Protein AF-A0A955PK29-F1 (afdb_monomer_lite)

Structure (mmCIF, N/CA/C/O backbone):
data_AF-A0A955PK29-F1
#
_entry.id   AF-A0A955PK29-F1
#
loop_
_atom_site.group_PDB
_atom_site.id
_atom_site.type_symbol
_atom_site.label_atom_id
_atom_site.label_alt_id
_atom_site.label_comp_id
_atom_site.label_asym_id
_atom_site.label_entity_id
_atom_site.label_seq_id
_atom_site.pdbx_PDB_ins_code
_atom_site.Cartn_x
_atom_site.Cartn_y
_atom_site.Cartn_z
_atom_site.occupancy
_atom_site.B_iso_or_equiv
_atom_site.auth_seq_id
_atom_site.auth_comp_id
_atom_site.auth_asym_id
_atom_site.auth_atom_id
_atom_site.pdbx_PDB_model_num
ATOM 1 N N . MET A 1 1 ? -3.349 -4.021 22.553 1.00 38.28 1 MET A N 1
ATOM 2 C CA . MET A 1 1 ? -2.497 -3.187 21.678 1.00 38.28 1 MET A CA 1
ATOM 3 C C . MET A 1 1 ? -1.864 -4.103 20.646 1.00 38.28 1 MET A C 1
ATOM 5 O O . MET A 1 1 ? -1.022 -4.914 21.017 1.00 38.28 1 MET A O 1
ATOM 9 N N . SER A 1 2 ? -2.334 -4.066 19.396 1.00 38.75 2 SER A N 1
ATOM 10 C CA . SER A 1 2 ? -1.656 -4.746 18.288 1.00 38.75 2 SER A CA 1
ATOM 11 C C . SER A 1 2 ? -0.283 -4.099 18.100 1.00 38.75 2 SER A C 1
ATOM 13 O O . SER A 1 2 ? -0.128 -2.885 18.244 1.00 38.75 2 SER A O 1
ATOM 15 N N . LYS A 1 3 ? 0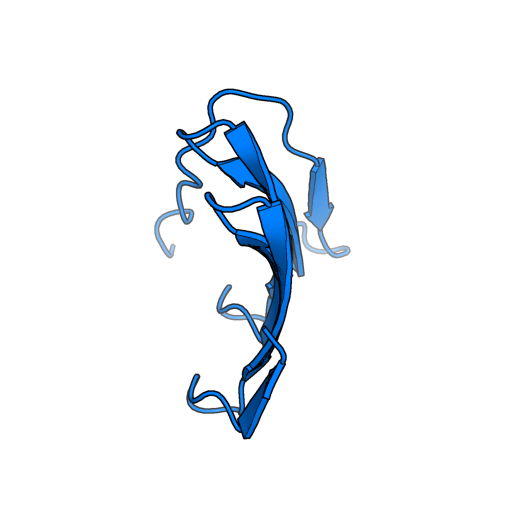.750 -4.914 17.874 1.00 36.38 3 LYS A N 1
ATOM 16 C CA . LYS A 1 3 ? 2.083 -4.392 17.558 1.00 36.38 3 LYS A CA 1
ATOM 17 C C . LYS A 1 3 ? 1.961 -3.573 16.266 1.00 36.38 3 LYS A C 1
ATOM 19 O O . LYS A 1 3 ? 1.328 -4.075 15.338 1.00 36.38 3 LYS A O 1
ATOM 24 N N . PRO A 1 4 ? 2.529 -2.356 16.181 1.00 53.28 4 PRO A N 1
ATOM 25 C CA . PRO A 1 4 ? 2.493 -1.605 14.935 1.00 53.28 4 PRO A CA 1
ATOM 26 C C . PRO A 1 4 ? 3.156 -2.446 13.845 1.00 53.28 4 PRO A C 1
ATOM 28 O O . PRO A 1 4 ? 4.247 -2.987 14.053 1.00 53.28 4 PRO A O 1
ATOM 31 N N . TYR A 1 5 ? 2.480 -2.576 12.705 1.00 54.16 5 TYR A N 1
ATOM 32 C CA . TYR A 1 5 ? 3.079 -3.142 11.506 1.00 54.16 5 TYR A CA 1
ATOM 33 C C . TYR A 1 5 ? 4.318 -2.301 11.176 1.00 54.16 5 TYR A C 1
ATOM 35 O O . TYR A 1 5 ? 4.220 -1.088 10.985 1.00 54.16 5 TYR A O 1
ATOM 43 N N . LYS A 1 6 ? 5.502 -2.918 11.209 1.00 57.97 6 LYS A N 1
ATOM 44 C CA . LYS A 1 6 ? 6.738 -2.260 10.791 1.00 57.97 6 LYS A CA 1
ATOM 45 C C . LYS A 1 6 ? 6.831 -2.425 9.287 1.00 57.97 6 LYS A C 1
ATOM 47 O O . LYS A 1 6 ? 7.032 -3.542 8.826 1.00 57.97 6 LYS A O 1
ATOM 52 N N . PHE A 1 7 ? 6.675 -1.334 8.551 1.00 65.88 7 PHE A N 1
ATOM 53 C CA . PHE A 1 7 ? 7.080 -1.298 7.154 1.00 65.88 7 PHE A CA 1
ATOM 54 C C . PHE A 1 7 ? 8.614 -1.313 7.145 1.00 65.88 7 PHE A C 1
ATOM 56 O O . PHE A 1 7 ? 9.215 -0.406 7.725 1.00 65.88 7 PHE A O 1
ATOM 63 N N . PRO A 1 8 ? 9.262 -2.352 6.604 1.00 64.62 8 PRO A N 1
ATOM 64 C CA . PRO A 1 8 ? 10.693 -2.300 6.374 1.00 64.62 8 PRO A CA 1
ATOM 65 C C . PRO A 1 8 ? 10.926 -1.322 5.212 1.00 64.62 8 PRO A C 1
ATOM 67 O O . PRO A 1 8 ? 10.616 -1.627 4.063 1.00 64.62 8 PRO A O 1
ATOM 70 N N . THR A 1 9 ? 11.347 -0.096 5.531 1.00 68.12 9 THR A N 1
ATOM 71 C CA . THR A 1 9 ? 11.514 0.996 4.560 1.00 68.12 9 THR A CA 1
ATOM 72 C C . THR A 1 9 ? 12.904 1.595 4.684 1.00 68.12 9 THR A C 1
ATOM 74 O O . THR A 1 9 ? 13.390 1.821 5.795 1.00 68.12 9 THR A O 1
ATOM 77 N N . THR A 1 10 ? 13.532 1.907 3.554 1.00 69.69 10 THR A N 1
ATOM 78 C CA . THR A 1 10 ? 14.822 2.617 3.501 1.00 69.69 10 THR A CA 1
ATOM 79 C C . THR A 1 10 ? 14.669 4.100 3.140 1.00 69.69 10 THR A C 1
ATOM 81 O O . THR A 1 10 ? 15.612 4.863 3.346 1.00 69.69 10 THR A O 1
ATOM 84 N N . GLY A 1 11 ? 13.490 4.528 2.665 1.00 73.44 11 GLY A N 1
ATOM 85 C CA . GLY A 1 11 ? 13.192 5.911 2.270 1.00 73.44 11 GLY A CA 1
ATOM 86 C C . GLY A 1 11 ? 12.031 6.570 3.024 1.00 73.44 11 GLY A C 1
ATOM 87 O O . GLY A 1 11 ? 11.610 6.113 4.089 1.00 73.44 11 GLY A O 1
ATOM 88 N N . ASP A 1 12 ? 11.527 7.672 2.459 1.00 83.44 12 ASP A N 1
ATOM 89 C CA . ASP A 1 12 ? 10.422 8.445 3.031 1.00 83.44 12 ASP A CA 1
ATOM 90 C C . ASP A 1 12 ? 9.142 7.611 3.148 1.00 83.44 12 ASP A C 1
ATOM 92 O O . ASP A 1 12 ? 8.811 6.788 2.288 1.00 83.44 12 ASP A O 1
ATOM 96 N N . VAL A 1 13 ? 8.391 7.875 4.217 1.00 89.56 13 VAL A N 1
ATOM 97 C CA . VAL A 1 13 ? 7.107 7.234 4.491 1.00 89.56 13 VAL A CA 1
ATOM 98 C C . VAL A 1 13 ? 6.058 8.305 4.744 1.00 89.56 13 VAL A C 1
ATOM 100 O O . VAL A 1 13 ? 6.163 9.091 5.686 1.00 89.56 13 VAL A O 1
ATOM 103 N N . PHE A 1 14 ? 4.997 8.289 3.945 1.00 94.00 14 PHE A N 1
ATOM 104 C CA . PHE A 1 14 ? 3.810 9.105 4.166 1.00 94.00 14 PHE A CA 1
ATOM 105 C C . PHE A 1 14 ? 2.701 8.224 4.733 1.00 94.00 14 PHE A C 1
ATOM 107 O O . PHE A 1 14 ? 2.309 7.222 4.133 1.00 94.00 14 PHE A O 1
ATOM 114 N N . LEU A 1 15 ? 2.194 8.599 5.906 1.00 93.81 15 LEU A N 1
ATOM 115 C CA . LEU A 1 15 ? 1.152 7.861 6.614 1.00 93.81 15 LEU A CA 1
ATOM 116 C C . LEU A 1 15 ? -0.186 8.581 6.460 1.00 93.81 15 LEU A C 1
ATOM 118 O O . LEU A 1 15 ? -0.323 9.729 6.882 1.00 93.81 15 LEU A O 1
ATOM 122 N N . LEU A 1 16 ? -1.188 7.885 5.927 1.00 96.00 16 LEU A N 1
ATOM 123 C CA . LEU A 1 16 ? -2.575 8.332 5.983 1.00 96.00 16 LEU A CA 1
ATOM 124 C C . LEU A 1 16 ? -3.191 7.822 7.285 1.00 96.00 16 LEU A C 1
ATOM 126 O O . LEU A 1 16 ? -3.273 6.612 7.498 1.00 96.00 16 LEU A O 1
ATOM 130 N N . LYS A 1 17 ? -3.633 8.735 8.149 1.00 95.38 17 LYS A N 1
ATOM 131 C CA . LYS A 1 17 ? -4.320 8.412 9.403 1.00 95.38 17 LYS A CA 1
ATOM 132 C C . LYS A 1 17 ? -5.730 8.985 9.402 1.00 95.38 17 LYS A C 1
ATOM 134 O O . LYS A 1 17 ? -5.965 10.025 8.790 1.00 95.38 17 LYS A O 1
ATOM 139 N N . ASP A 1 18 ? -6.650 8.313 10.081 1.00 94.81 18 ASP A N 1
ATOM 140 C CA . ASP A 1 18 ? -7.971 8.875 10.366 1.00 94.81 18 ASP A CA 1
ATOM 141 C C . ASP A 1 18 ? -7.937 9.861 11.550 1.00 94.81 18 ASP A C 1
ATOM 143 O O . ASP A 1 18 ? -6.883 10.173 12.111 1.00 94.81 18 ASP A O 1
ATOM 147 N N . ASN A 1 19 ? -9.110 10.373 11.919 1.00 95.94 19 ASN A N 1
ATOM 148 C CA . ASN A 1 19 ? -9.308 11.302 13.033 1.00 95.94 19 ASN A CA 1
ATOM 149 C C . ASN A 1 19 ? -8.956 10.714 14.411 1.00 95.94 19 ASN A C 1
ATOM 151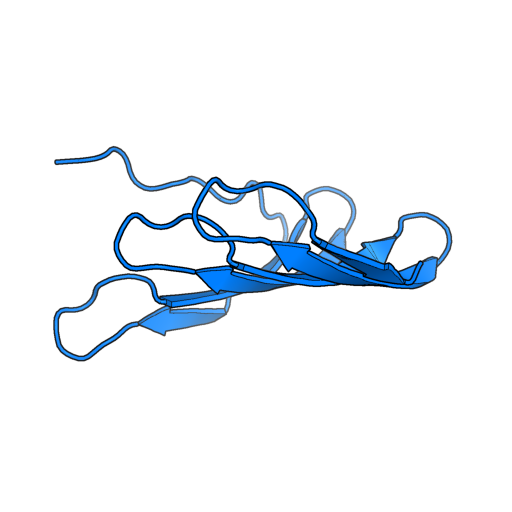 O O . ASN A 1 19 ? -8.675 11.475 15.334 1.00 95.94 19 ASN A O 1
ATOM 155 N N . GLU A 1 20 ? -8.963 9.391 14.552 1.00 93.81 20 GLU A N 1
ATOM 156 C CA . GLU A 1 20 ? -8.563 8.680 15.770 1.00 93.81 20 GLU A CA 1
ATOM 157 C C . GLU A 1 20 ? -7.055 8.372 15.781 1.00 93.81 20 GLU A C 1
ATOM 159 O O . GLU A 1 20 ? -6.520 7.855 16.762 1.00 93.81 20 GLU A O 1
ATOM 164 N N . GLY A 1 21 ? -6.342 8.719 14.704 1.00 90.88 21 GLY A N 1
ATOM 165 C CA . GLY A 1 21 ? -4.917 8.462 14.538 1.00 90.88 21 GLY A CA 1
ATOM 166 C C . GLY A 1 21 ? -4.596 7.045 14.055 1.00 90.88 21 GLY A C 1
ATOM 167 O O . GLY A 1 21 ? -3.413 6.690 13.989 1.00 90.88 21 GLY A O 1
ATOM 168 N N . SER A 1 22 ? -5.607 6.251 13.695 1.00 92.44 22 SER A N 1
ATOM 169 C CA . SER A 1 22 ? -5.436 4.896 13.1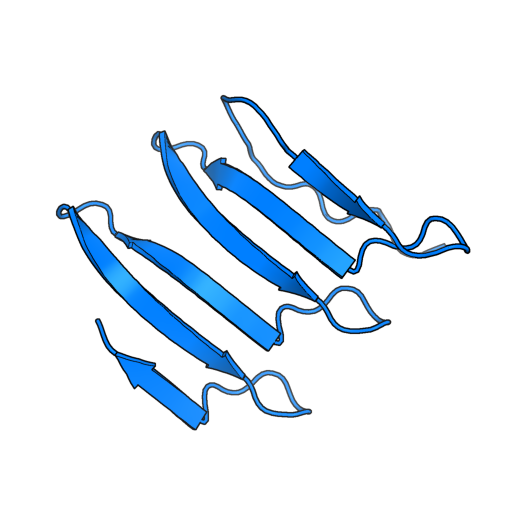69 1.00 92.44 22 SER A CA 1
ATOM 170 C C . SER A 1 22 ? -4.954 4.939 11.721 1.00 92.44 22 SER A C 1
ATOM 172 O O . SER A 1 22 ? -5.374 5.784 10.930 1.00 92.44 22 SER A O 1
ATOM 174 N N . LEU A 1 23 ? -4.038 4.035 11.366 1.00 93.31 23 LEU A N 1
ATOM 175 C CA . LEU A 1 23 ? -3.429 3.995 10.037 1.00 93.31 23 LEU A CA 1
ATOM 176 C C . LEU A 1 23 ? -4.427 3.464 8.998 1.00 93.31 23 LEU A C 1
ATOM 178 O O . LEU A 1 23 ? -4.960 2.373 9.153 1.00 93.31 23 LEU A O 1
ATOM 182 N N . ARG A 1 24 ? -4.639 4.224 7.923 1.00 96.44 24 ARG A N 1
ATOM 183 C CA . ARG A 1 24 ? -5.549 3.899 6.808 1.00 96.44 24 ARG A CA 1
ATOM 184 C C . ARG A 1 24 ? -4.843 3.745 5.471 1.00 96.44 24 ARG A C 1
ATOM 186 O O . ARG A 1 24 ? -5.437 3.273 4.508 1.00 96.44 24 ARG A O 1
ATOM 193 N N . GLY A 1 25 ? -3.575 4.119 5.405 1.00 96.25 25 GLY A N 1
ATOM 194 C CA . GLY A 1 25 ? -2.768 3.912 4.221 1.00 96.25 25 GLY A CA 1
ATOM 195 C C . GLY A 1 25 ? -1.323 4.317 4.426 1.00 96.25 25 GLY A C 1
ATOM 196 O O . GLY A 1 25 ? -0.984 5.030 5.373 1.00 96.25 25 GLY A O 1
ATOM 197 N N . VAL A 1 26 ? -0.477 3.852 3.520 1.00 94.75 26 VAL A N 1
ATOM 198 C CA . VAL A 1 26 ? 0.952 4.148 3.509 1.00 94.75 26 VAL A CA 1
ATOM 199 C C . VAL A 1 26 ? 1.421 4.358 2.077 1.00 94.75 26 VAL A C 1
ATOM 201 O O . VAL A 1 26 ? 1.064 3.590 1.185 1.00 94.75 26 VAL A O 1
ATOM 204 N N . PHE A 1 27 ? 2.236 5.386 1.868 1.00 95.00 27 PHE A N 1
ATOM 205 C CA . PHE A 1 27 ? 3.045 5.555 0.668 1.00 95.00 27 PHE A CA 1
ATOM 206 C C . PHE A 1 27 ? 4.512 5.500 1.079 1.00 95.00 27 PHE A C 1
ATOM 208 O O . PHE A 1 27 ? 4.932 6.277 1.937 1.00 95.00 27 PHE A O 1
ATOM 215 N N . HIS A 1 28 ? 5.260 4.550 0.533 1.00 92.62 28 HIS A N 1
ATOM 216 C CA . HIS A 1 28 ? 6.640 4.298 0.934 1.00 92.62 28 HIS A CA 1
ATOM 217 C C . HIS A 1 28 ? 7.458 3.715 -0.212 1.00 92.62 28 HIS A C 1
ATOM 219 O O . HIS A 1 28 ? 6.918 3.340 -1.253 1.00 92.62 28 HIS A O 1
ATOM 225 N N . THR A 1 29 ? 8.759 3.610 0.027 1.00 91.75 29 THR A N 1
ATOM 226 C CA . THR A 1 29 ? 9.660 2.712 -0.697 1.00 91.75 29 THR A CA 1
ATOM 227 C C . THR A 1 29 ? 9.999 1.525 0.200 1.00 91.75 29 THR A C 1
ATOM 229 O O . THR A 1 29 ? 10.221 1.704 1.404 1.00 91.75 29 THR A O 1
ATOM 232 N N . ASP A 1 30 ? 9.972 0.316 -0.357 1.00 86.25 30 ASP A N 1
ATOM 233 C CA . ASP A 1 30 ? 10.423 -0.887 0.350 1.00 86.25 30 ASP A CA 1
ATOM 234 C C . ASP A 1 30 ? 11.960 -0.922 0.485 1.00 86.25 30 ASP A C 1
ATOM 236 O O . ASP A 1 30 ? 12.657 0.021 0.107 1.00 86.25 30 ASP A O 1
ATOM 240 N N . GLU A 1 31 ? 12.514 -1.990 1.065 1.00 85.12 31 GLU A N 1
ATOM 241 C CA . GLU A 1 31 ? 13.968 -2.121 1.258 1.00 85.12 31 GLU A CA 1
ATOM 242 C C . GLU A 1 31 ? 14.765 -2.169 -0.052 1.00 85.12 31 GLU A C 1
ATOM 244 O O . GLU A 1 31 ? 15.942 -1.808 -0.061 1.00 85.12 31 GLU A O 1
ATOM 249 N N . GLU A 1 32 ? 14.126 -2.569 -1.151 1.00 86.62 32 GLU A N 1
ATOM 250 C CA . GLU A 1 32 ? 14.713 -2.615 -2.491 1.00 86.62 32 GLU A CA 1
ATOM 251 C C . GLU A 1 32 ? 14.555 -1.277 -3.237 1.00 86.62 32 GLU A C 1
ATOM 253 O O . GLU A 1 32 ? 15.094 -1.101 -4.329 1.00 86.62 32 GLU A O 1
ATOM 258 N N . GLY A 1 33 ? 13.871 -0.302 -2.628 1.00 88.94 33 GLY A N 1
ATOM 259 C CA . GLY A 1 33 ? 13.630 1.023 -3.192 1.00 88.94 33 GLY A CA 1
ATOM 260 C C . GLY A 1 33 ? 12.409 1.090 -4.109 1.00 88.94 33 GLY A C 1
ATOM 261 O O . GLY A 1 33 ? 12.184 2.128 -4.737 1.00 88.94 33 GLY A O 1
ATOM 262 N N . ASN A 1 34 ? 11.602 0.030 -4.185 1.00 91.38 34 ASN A N 1
ATOM 263 C CA . ASN A 1 34 ? 10.419 0.023 -5.032 1.00 91.38 34 ASN A CA 1
ATOM 264 C C . ASN A 1 34 ? 9.285 0.818 -4.368 1.00 91.38 34 ASN A C 1
ATOM 266 O O . ASN A 1 34 ? 8.978 0.600 -3.190 1.00 91.38 34 ASN A O 1
ATOM 270 N N . PRO A 1 35 ? 8.633 1.750 -5.086 1.00 93.94 35 PRO A N 1
ATOM 271 C CA . PRO A 1 35 ? 7.522 2.510 -4.539 1.00 93.94 35 PRO A CA 1
ATOM 272 C C . PRO A 1 35 ? 6.265 1.646 -4.392 1.00 93.94 35 PRO A C 1
ATOM 274 O O . PRO A 1 35 ? 5.878 0.895 -5.291 1.00 93.94 35 PRO A O 1
ATOM 277 N N . ALA A 1 36 ? 5.581 1.826 -3.265 1.00 93.94 36 ALA A N 1
ATOM 278 C CA . ALA A 1 36 ? 4.336 1.152 -2.947 1.00 93.94 36 ALA A CA 1
ATOM 279 C C . ALA A 1 36 ? 3.351 2.095 -2.245 1.00 93.94 36 ALA A C 1
ATOM 281 O O . ALA A 1 36 ? 3.686 2.784 -1.276 1.00 93.94 36 ALA A O 1
ATOM 282 N N . PHE A 1 37 ? 2.101 2.067 -2.700 1.00 96.31 37 PHE A N 1
ATOM 283 C CA . PHE A 1 37 ? 0.962 2.710 -2.061 1.00 96.31 37 PHE A CA 1
ATOM 284 C C . PHE A 1 37 ? -0.044 1.650 -1.619 1.00 96.31 37 PHE A C 1
ATOM 286 O O . PHE A 1 37 ? -0.494 0.841 -2.429 1.00 96.31 37 PHE A O 1
ATOM 293 N N . ARG A 1 38 ? -0.414 1.653 -0.336 1.00 96.06 38 ARG A N 1
ATOM 294 C CA . ARG A 1 38 ? -1.368 0.691 0.228 1.00 96.06 38 ARG A CA 1
ATOM 295 C C . ARG A 1 38 ? -2.495 1.402 0.959 1.00 96.06 38 ARG A C 1
ATOM 297 O O . ARG A 1 38 ? -2.232 2.323 1.730 1.00 96.06 38 ARG A O 1
ATOM 304 N N . LEU A 1 39 ? -3.728 0.939 0.764 1.00 97.88 39 LEU A N 1
ATOM 305 C CA . LEU A 1 39 ? -4.888 1.315 1.580 1.00 97.88 39 LEU A CA 1
ATOM 306 C C . LEU A 1 39 ? -5.235 0.171 2.523 1.00 97.88 39 LEU A C 1
ATOM 308 O O . LEU A 1 39 ? -5.278 -0.985 2.097 1.00 97.88 39 LEU A O 1
ATOM 312 N N . LEU A 1 40 ? -5.486 0.502 3.786 1.00 95.75 40 LEU A N 1
ATOM 313 C CA . LEU A 1 40 ? -5.672 -0.461 4.866 1.00 95.75 40 LEU A CA 1
ATOM 314 C C . LEU A 1 40 ? -7.107 -0.427 5.409 1.00 95.75 40 LEU A C 1
ATOM 316 O O . LEU A 1 40 ? -7.737 0.632 5.466 1.00 95.75 40 LEU A O 1
ATOM 320 N N . ASP A 1 41 ? -7.607 -1.581 5.846 1.00 94.50 41 ASP A N 1
ATOM 321 C CA . ASP A 1 41 ? -8.829 -1.673 6.647 1.00 94.50 41 ASP A CA 1
ATOM 322 C C . ASP A 1 41 ? -8.601 -1.217 8.106 1.00 94.50 41 ASP A C 1
ATOM 324 O O . ASP A 1 41 ? -7.531 -0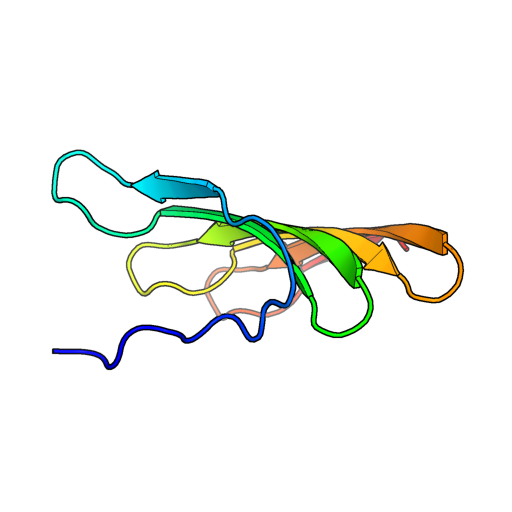.734 8.476 1.00 94.50 41 ASP A O 1
ATOM 328 N N . SER A 1 42 ? -9.632 -1.319 8.952 1.00 91.12 42 SER A N 1
ATOM 329 C CA . SER A 1 42 ? -9.553 -0.958 10.380 1.00 91.12 42 SER A CA 1
ATOM 330 C C . SER A 1 42 ? -8.624 -1.821 11.211 1.00 91.12 42 SER A C 1
ATOM 332 O O . SER A 1 42 ? -8.166 -1.364 12.256 1.00 91.12 42 SER A O 1
ATOM 334 N N . ASP A 1 43 ? -8.334 -3.030 10.750 1.00 90.06 43 ASP A N 1
ATOM 335 C CA . ASP A 1 43 ? -7.441 -3.956 11.433 1.00 90.06 43 ASP A CA 1
ATOM 336 C C . ASP A 1 43 ? -5.991 -3.794 10.942 1.00 90.06 43 ASP A C 1
ATOM 338 O O . ASP A 1 43 ? -5.072 -4.416 11.478 1.00 90.06 43 ASP A O 1
ATOM 342 N N . GLY A 1 44 ? -5.769 -2.911 9.960 1.00 90.06 44 GLY A N 1
ATOM 343 C CA . GLY A 1 44 ? -4.469 -2.619 9.367 1.00 90.06 44 GLY A CA 1
ATOM 344 C C . GLY A 1 44 ? -4.097 -3.537 8.202 1.00 90.06 44 GLY A C 1
ATOM 345 O O . GLY A 1 44 ? -2.947 -3.506 7.764 1.00 90.06 44 GLY A O 1
ATOM 346 N N . ASN A 1 45 ? -5.029 -4.342 7.681 1.00 92.75 45 ASN A N 1
ATOM 347 C CA . ASN A 1 45 ? -4.766 -5.208 6.533 1.00 92.75 45 ASN A CA 1
ATOM 348 C C . ASN A 1 45 ? -4.904 -4.427 5.228 1.00 92.75 45 ASN A C 1
ATOM 350 O O . ASN A 1 45 ? -5.861 -3.673 5.050 1.00 92.75 45 ASN A O 1
ATOM 354 N N . ALA A 1 46 ? -3.997 -4.656 4.279 1.00 94.06 46 ALA A N 1
ATOM 355 C CA . ALA A 1 46 ? -4.106 -4.059 2.956 1.00 94.06 46 ALA A CA 1
ATOM 356 C C . ALA A 1 46 ? -5.349 -4.575 2.211 1.00 94.06 46 ALA A C 1
ATOM 358 O O . ALA A 1 46 ? -5.626 -5.774 2.178 1.00 94.06 46 ALA A O 1
ATOM 359 N N . LYS A 1 47 ? -6.100 -3.648 1.610 1.00 97.62 47 LYS A N 1
ATOM 360 C CA . LYS A 1 47 ? -7.239 -3.926 0.719 1.00 97.62 47 LYS A CA 1
ATOM 361 C C . LYS A 1 47 ? -7.008 -3.451 -0.708 1.00 97.62 47 LYS A C 1
ATOM 363 O O . LYS A 1 47 ? -7.633 -3.974 -1.629 1.00 97.62 47 LYS A O 1
ATOM 368 N N . VAL A 1 48 ? -6.082 -2.513 -0.888 1.00 98.12 48 VAL A N 1
ATOM 369 C CA . VAL A 1 48 ? -5.606 -2.047 -2.190 1.00 98.12 48 VAL A CA 1
ATOM 370 C C . VAL A 1 48 ? -4.099 -1.896 -2.114 1.00 98.12 48 VAL A C 1
ATOM 372 O O . VAL A 1 48 ? -3.601 -1.280 -1.171 1.00 98.12 48 VAL A O 1
ATOM 375 N N . GLU A 1 49 ? -3.399 -2.408 -3.117 1.00 97.06 49 GLU A N 1
ATOM 376 C CA . GLU A 1 49 ? -1.973 -2.172 -3.316 1.00 97.06 49 GLU A CA 1
ATOM 377 C C . GLU A 1 49 ? -1.723 -1.670 -4.739 1.00 97.06 49 GLU A C 1
ATOM 379 O O . GLU A 1 49 ? -2.243 -2.234 -5.701 1.00 97.06 49 GLU A O 1
ATOM 384 N N . LEU A 1 50 ? -0.937 -0.598 -4.850 1.00 97.81 50 LEU A N 1
ATOM 385 C CA . LEU A 1 50 ? -0.346 -0.096 -6.087 1.00 97.81 50 LEU A CA 1
ATOM 386 C C . LEU A 1 50 ? 1.168 -0.159 -5.911 1.00 97.81 50 LEU A C 1
ATOM 388 O O . LEU A 1 50 ? 1.697 0.462 -4.986 1.00 97.81 50 LEU A O 1
ATOM 392 N N . THR A 1 51 ? 1.862 -0.906 -6.758 1.00 95.69 51 THR A N 1
ATOM 393 C CA . THR A 1 51 ? 3.300 -1.149 -6.604 1.00 95.69 51 THR A CA 1
ATOM 394 C C . THR A 1 51 ? 4.023 -1.045 -7.934 1.00 95.69 51 THR A C 1
ATOM 396 O O . THR A 1 51 ? 3.438 -1.274 -8.991 1.00 95.69 51 THR A O 1
ATOM 399 N N . ILE A 1 52 ? 5.309 -0.712 -7.875 1.00 95.81 52 ILE A N 1
ATOM 400 C CA . ILE A 1 52 ? 6.244 -1.034 -8.952 1.00 95.81 52 ILE A CA 1
ATOM 401 C C . ILE A 1 52 ? 6.983 -2.303 -8.533 1.00 95.81 52 ILE A C 1
ATOM 403 O O . ILE A 1 52 ? 7.461 -2.394 -7.405 1.00 95.81 52 ILE A O 1
ATOM 407 N N . THR A 1 53 ? 7.010 -3.312 -9.392 1.00 90.38 53 THR A N 1
ATOM 408 C CA . THR A 1 53 ? 7.733 -4.564 -9.149 1.00 90.38 53 THR A CA 1
ATOM 409 C C . THR A 1 53 ? 9.231 -4.381 -9.417 1.00 90.38 53 THR A C 1
ATOM 411 O O . THR A 1 53 ? 9.617 -3.438 -10.112 1.00 90.38 53 THR A O 1
ATOM 414 N N . PRO A 1 54 ? 10.103 -5.284 -8.928 1.00 90.12 54 PRO A N 1
ATOM 415 C CA . PRO A 1 54 ? 11.552 -5.159 -9.130 1.00 90.12 54 PRO A CA 1
ATOM 416 C C . PRO A 1 54 ? 12.010 -5.138 -10.601 1.00 90.12 54 PRO A C 1
ATOM 418 O O . PRO A 1 54 ? 13.091 -4.643 -10.908 1.00 90.12 54 PRO A O 1
ATOM 421 N N . ASP A 1 55 ? 11.206 -5.668 -11.526 1.00 92.81 55 ASP A N 1
ATOM 422 C CA . ASP A 1 55 ? 11.442 -5.612 -12.976 1.00 92.81 55 ASP A CA 1
ATOM 423 C C . ASP A 1 55 ? 10.887 -4.334 -13.642 1.00 92.81 55 ASP A C 1
ATOM 425 O O . ASP A 1 55 ? 11.001 -4.165 -14.857 1.00 92.81 55 ASP A O 1
ATOM 429 N N . GLY A 1 56 ? 10.327 -3.414 -12.853 1.00 94.00 56 GLY A N 1
ATOM 430 C CA . GLY A 1 56 ? 9.820 -2.116 -13.290 1.00 94.00 56 GLY A CA 1
ATOM 431 C C . GLY A 1 56 ? 8.374 -2.120 -13.792 1.00 94.00 56 GLY A C 1
ATOM 432 O O . GLY A 1 56 ? 7.908 -1.078 -14.259 1.00 94.00 56 GLY A O 1
ATOM 433 N N . ALA A 1 57 ? 7.658 -3.246 -13.713 1.00 96.06 57 ALA A N 1
ATOM 434 C CA . ALA A 1 57 ? 6.243 -3.306 -14.072 1.00 96.06 57 ALA A CA 1
ATOM 435 C C . ALA A 1 57 ? 5.353 -2.663 -12.993 1.00 96.06 57 ALA A C 1
ATOM 437 O O . ALA A 1 57 ? 5.716 -2.566 -11.822 1.00 96.06 57 ALA A O 1
ATOM 438 N N . GLY A 1 58 ? 4.187 -2.163 -13.404 1.00 96.56 58 GLY A N 1
ATOM 439 C CA . GLY A 1 58 ? 3.234 -1.518 -12.506 1.00 96.56 58 GLY A CA 1
ATOM 440 C C . GLY A 1 58 ? 2.101 -2.466 -12.148 1.00 96.56 58 GLY A C 1
ATOM 441 O O . GLY A 1 58 ? 1.331 -2.834 -13.023 1.00 96.56 58 GLY A O 1
ATOM 442 N N . SER A 1 59 ? 1.944 -2.778 -10.864 1.00 97.12 59 SER A N 1
ATOM 443 C CA . SER A 1 59 ? 0.961 -3.747 -10.381 1.00 97.12 59 SER A CA 1
ATOM 444 C C . SER A 1 59 ? -0.149 -3.096 -9.553 1.00 97.12 59 SER A C 1
ATOM 446 O O . SER A 1 59 ? 0.088 -2.179 -8.762 1.00 97.12 59 SER A O 1
ATOM 448 N N . ILE A 1 60 ? -1.371 -3.616 -9.702 1.00 97.94 60 ILE A N 1
ATOM 449 C CA . ILE A 1 60 ? -2.539 -3.288 -8.872 1.00 97.94 60 ILE A CA 1
ATOM 450 C C . ILE A 1 60 ? -3.136 -4.579 -8.321 1.00 97.94 60 ILE A C 1
ATOM 452 O O . ILE A 1 60 ? -3.479 -5.478 -9.090 1.00 97.94 60 ILE A O 1
ATOM 456 N N . VAL A 1 61 ? -3.344 -4.639 -7.005 1.00 98.06 61 VAL A N 1
ATOM 457 C CA . VAL A 1 61 ? -4.019 -5.762 -6.335 1.00 98.06 61 VAL A CA 1
ATOM 458 C C . VAL A 1 61 ? -5.182 -5.251 -5.491 1.00 98.06 61 VAL A C 1
ATOM 460 O O . VAL A 1 61 ? -5.028 -4.305 -4.716 1.00 98.06 61 VAL A O 1
ATOM 463 N N . LEU A 1 62 ? -6.345 -5.895 -5.620 1.00 98.50 62 LEU A N 1
ATOM 464 C CA . LEU A 1 62 ? -7.506 -5.678 -4.755 1.00 98.50 62 LEU A CA 1
ATOM 465 C C . LEU A 1 62 ? -7.818 -6.955 -3.973 1.00 98.50 62 LEU A C 1
ATOM 467 O O . LEU A 1 62 ? -7.966 -8.035 -4.557 1.00 98.50 62 LEU A O 1
ATOM 471 N N . TYR A 1 63 ? -7.955 -6.812 -2.656 1.00 98.25 63 TYR A N 1
ATOM 472 C CA . TYR A 1 63 ? -8.199 -7.920 -1.734 1.00 98.25 63 TYR A CA 1
ATOM 473 C C . TYR A 1 63 ? -9.631 -7.902 -1.218 1.00 98.25 63 TYR A C 1
ATOM 475 O O . TYR A 1 63 ? -10.197 -6.845 -0.930 1.00 98.25 63 TYR A O 1
ATOM 483 N N . ASP A 1 64 ? -10.218 -9.084 -1.073 1.00 97.00 64 ASP A N 1
ATOM 484 C CA . ASP A 1 64 ? -11.545 -9.245 -0.501 1.00 97.00 64 ASP A CA 1
ATOM 485 C C . ASP A 1 64 ? -11.510 -9.075 1.028 1.00 97.00 64 ASP A C 1
ATOM 487 O O . ASP A 1 64 ? -10.480 -8.762 1.644 1.00 97.00 64 ASP A O 1
ATOM 491 N N . LYS A 1 65 ? -12.661 -9.272 1.675 1.00 94.81 65 LYS A N 1
ATOM 492 C CA . LYS A 1 65 ? -12.775 -9.152 3.133 1.00 94.81 65 LYS A CA 1
ATOM 493 C C . LYS A 1 65 ? -11.851 -10.113 3.891 1.00 94.81 65 LYS A C 1
ATOM 495 O O . LYS A 1 65 ? -11.364 -9.734 4.950 1.00 94.81 65 LYS A O 1
ATOM 500 N N . ASP A 1 66 ? -11.556 -11.283 3.327 1.00 94.69 66 ASP A N 1
ATOM 501 C CA . ASP A 1 66 ? -10.748 -12.333 3.950 1.00 94.69 66 ASP A CA 1
ATOM 502 C C . ASP A 1 66 ? -9.250 -12.182 3.619 1.00 94.69 66 ASP A C 1
ATOM 504 O O . ASP A 1 66 ? -8.429 -12.975 4.073 1.00 94.69 66 ASP A O 1
ATOM 508 N N . GLY A 1 67 ? -8.881 -11.150 2.850 1.00 93.12 67 GLY A N 1
ATOM 509 C CA . GLY A 1 67 ? -7.498 -10.876 2.459 1.00 93.12 67 GLY A CA 1
ATOM 510 C C . GLY A 1 67 ? -7.045 -11.667 1.234 1.00 93.12 67 GLY A C 1
ATOM 511 O O . GLY A 1 67 ? -5.848 -11.754 0.973 1.00 93.12 67 GLY A O 1
ATOM 512 N N . LYS A 1 68 ? -7.975 -12.244 0.467 1.00 96.50 68 LYS A N 1
ATOM 513 C CA . LYS A 1 68 ? -7.655 -12.941 -0.778 1.00 96.50 68 LYS A CA 1
ATOM 514 C C . LYS A 1 68 ? -7.726 -11.970 -1.964 1.00 96.50 68 LYS A C 1
ATOM 516 O O . LYS A 1 68 ? -8.710 -11.238 -2.081 1.00 96.50 68 LYS A O 1
ATOM 521 N N . PRO A 1 69 ? -6.743 -11.977 -2.883 1.00 97.12 69 PRO A N 1
ATOM 522 C CA . PRO A 1 69 ? -6.848 -11.225 -4.127 1.00 97.12 69 PRO A CA 1
ATOM 523 C C . PRO A 1 69 ? -8.068 -11.676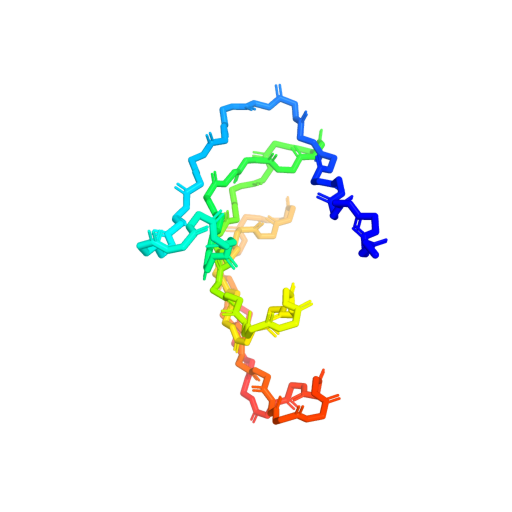 -4.939 1.00 97.12 69 PRO A C 1
ATOM 525 O O . PRO A 1 69 ? -8.224 -12.867 -5.223 1.00 97.12 69 PRO A O 1
ATOM 528 N N . TYR A 1 70 ? -8.921 -10.730 -5.329 1.00 96.81 70 TYR A N 1
ATOM 529 C CA . TYR A 1 70 ? -10.019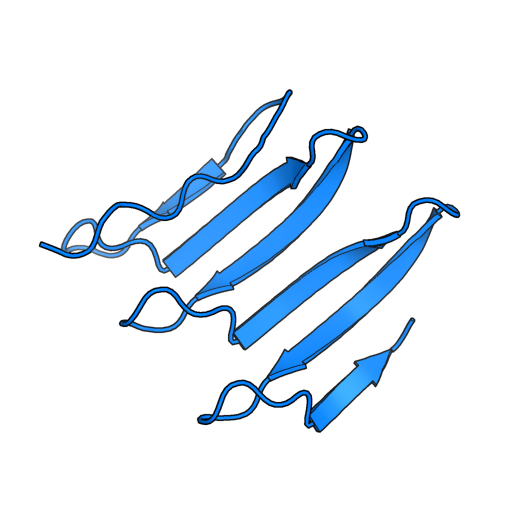 -10.975 -6.276 1.00 96.81 70 TYR A CA 1
ATOM 530 C C . TYR A 1 70 ? -9.824 -10.241 -7.606 1.00 96.81 70 TYR A C 1
ATOM 532 O O . TYR A 1 70 ? -10.488 -10.565 -8.589 1.00 96.81 70 TYR A O 1
ATOM 540 N N . PHE A 1 71 ? -8.905 -9.277 -7.648 1.00 97.94 71 PHE A N 1
ATOM 541 C CA . PHE A 1 71 ? -8.450 -8.617 -8.862 1.00 97.94 71 PHE A CA 1
ATOM 542 C C . PHE A 1 71 ? -6.950 -8.356 -8.753 1.00 97.94 71 PHE A C 1
ATOM 544 O O . PHE A 1 71 ? -6.474 -7.884 -7.719 1.00 97.94 71 PHE A O 1
ATOM 551 N N . GLN A 1 72 ? -6.222 -8.664 -9.822 1.00 96.44 72 GLN A N 1
ATOM 552 C CA . GLN A 1 72 ? -4.795 -8.409 -9.926 1.00 96.44 72 GLN A CA 1
ATOM 553 C C . GLN A 1 72 ? -4.436 -8.131 -11.382 1.00 96.44 72 GLN A C 1
ATOM 555 O O . GLN A 1 72 ? -4.778 -8.921 -12.264 1.00 96.44 72 GLN A O 1
ATOM 560 N N . VAL A 1 73 ? -3.734 -7.028 -11.614 1.00 93.88 73 VAL A N 1
ATOM 561 C CA . VAL A 1 73 ? -3.051 -6.750 -12.879 1.00 93.88 73 VAL A CA 1
ATOM 562 C C . VAL A 1 73 ? -1.571 -6.518 -12.586 1.00 93.88 73 VAL A C 1
ATOM 564 O O . VAL A 1 73 ? -1.280 -5.704 -11.708 1.00 93.88 73 VAL A O 1
ATOM 567 N N . PRO A 1 74 ? -0.668 -7.269 -13.236 1.00 83.12 74 PRO A N 1
ATOM 568 C CA . PRO A 1 74 ? 0.764 -7.003 -13.216 1.00 83.12 74 PRO A CA 1
ATOM 569 C C . PRO A 1 74 ? 1.167 -5.895 -14.198 1.00 83.12 74 PRO A C 1
ATOM 571 O O . PRO A 1 74 ? 0.366 -5.591 -15.118 1.00 83.12 74 PRO A O 1
#

Secondary structure (DSSP, 8-state):
-PPPP----SS-EEEEE-TT--EEEEEEE-TT--EEEEEE-TTS-EEEEEEE-TTS-EEEEEE-TTS-EEEEE-

Foldseek 3Di:
DPDPDDQQAPDDKDFDADPVRQTQWIWGAHPLRKTKIFGADRVRQTQWIWTQDPVRDTKIFGADPVRHTPDIDD

Sequence (74 aa):
MSKPYKFPTTGDVFLLKDNEGSLRGVFHTDEEGNPAFRLLDSDGNAKVELTITPDGAGSIVLYDKDGKPYFQVP

Radius of gyration: 12.69 Å; chains: 1; bounding box: 28×24×36 Å

pLDDT: mean 88.36, std 14.63, range [36.38, 98.5]